Protein AF-A0A9E3C821-F1 (afdb_monomer)

Structure (mmCIF, N/CA/C/O backbone):
data_AF-A0A9E3C821-F1
#
_entry.id   AF-A0A9E3C821-F1
#
loop_
_atom_site.group_PDB
_atom_site.id
_atom_site.type_symbol
_atom_site.label_atom_id
_atom_site.label_alt_id
_atom_site.label_comp_id
_atom_site.label_asym_id
_atom_site.label_entity_id
_atom_site.label_seq_id
_atom_site.pdbx_PDB_ins_code
_atom_site.Cartn_x
_atom_site.Cartn_y
_atom_site.Cartn_z
_atom_site.occupancy
_atom_site.B_iso_or_equiv
_atom_site.auth_seq_id
_atom_site.auth_comp_id
_atom_site.auth_asym_id
_atom_site.auth_atom_id
_atom_site.pdbx_PDB_model_num
ATOM 1 N N . MET A 1 1 ? 12.056 -5.140 -13.614 1.00 59.03 1 MET A N 1
ATOM 2 C CA . MET A 1 1 ? 11.146 -6.304 -13.718 1.00 59.03 1 MET A CA 1
ATOM 3 C C . MET A 1 1 ? 9.869 -5.969 -12.965 1.00 59.03 1 MET A C 1
ATOM 5 O O . MET A 1 1 ? 9.979 -5.444 -11.860 1.00 59.03 1 MET A O 1
ATOM 9 N N . GLN A 1 2 ? 8.699 -6.212 -13.563 1.00 73.31 2 GLN A N 1
ATOM 10 C CA . GLN A 1 2 ? 7.419 -6.104 -12.861 1.00 73.31 2 GLN A CA 1
ATOM 11 C C . GLN A 1 2 ? 7.408 -7.080 -11.688 1.00 73.31 2 GLN A C 1
ATOM 13 O O . GLN A 1 2 ? 7.771 -8.247 -11.855 1.00 73.31 2 GLN A O 1
ATOM 18 N N . LEU A 1 3 ? 7.002 -6.626 -10.506 1.00 78.50 3 LEU A N 1
ATOM 19 C CA . LEU A 1 3 ? 6.881 -7.538 -9.378 1.00 78.50 3 LEU A CA 1
ATOM 20 C C . LEU A 1 3 ? 5.602 -8.362 -9.491 1.00 78.50 3 LEU A C 1
ATOM 22 O O . LEU A 1 3 ? 4.502 -7.824 -9.612 1.00 78.50 3 LEU A O 1
ATOM 26 N N . GLY A 1 4 ? 5.739 -9.683 -9.394 1.00 87.69 4 GLY A N 1
ATOM 27 C CA . GLY A 1 4 ? 4.618 -10.538 -9.018 1.00 87.69 4 GLY A CA 1
ATOM 28 C C . GLY A 1 4 ? 4.234 -10.302 -7.554 1.00 87.69 4 GLY A C 1
ATOM 29 O O . GLY A 1 4 ? 5.067 -9.878 -6.749 1.00 87.69 4 GLY A O 1
ATOM 30 N N . ARG A 1 5 ? 2.989 -10.623 -7.187 1.00 92.38 5 ARG A N 1
ATOM 31 C CA . ARG A 1 5 ? 2.455 -10.429 -5.826 1.00 92.38 5 ARG A CA 1
ATOM 32 C C . ARG A 1 5 ? 3.377 -10.933 -4.702 1.00 92.38 5 ARG A C 1
ATOM 34 O O . ARG A 1 5 ? 3.603 -10.167 -3.769 1.00 92.38 5 ARG A O 1
ATOM 41 N N . PRO A 1 6 ? 3.946 -12.159 -4.753 1.00 93.25 6 PRO A N 1
ATOM 42 C CA . PRO A 1 6 ? 4.808 -12.643 -3.672 1.00 93.25 6 PRO A CA 1
ATOM 43 C C . PRO A 1 6 ? 6.084 -11.807 -3.523 1.00 93.25 6 PRO A C 1
ATOM 45 O O . PRO A 1 6 ? 6.410 -11.395 -2.414 1.00 93.25 6 PRO A O 1
ATOM 48 N N . ALA A 1 7 ? 6.740 -11.475 -4.640 1.00 90.44 7 ALA A N 1
ATOM 49 C CA . ALA A 1 7 ? 7.946 -10.647 -4.651 1.00 90.44 7 ALA A CA 1
ATOM 50 C C . ALA A 1 7 ? 7.664 -9.216 -4.165 1.00 90.44 7 ALA A C 1
ATOM 52 O O . ALA A 1 7 ? 8.472 -8.626 -3.453 1.00 90.44 7 ALA A O 1
ATOM 53 N N . PHE A 1 8 ? 6.492 -8.664 -4.499 1.00 93.38 8 PHE A N 1
ATOM 54 C CA . PHE A 1 8 ? 6.047 -7.374 -3.972 1.00 93.38 8 PHE A CA 1
ATOM 55 C C . PHE A 1 8 ? 5.886 -7.402 -2.453 1.00 93.38 8 PHE A C 1
ATOM 57 O O . PHE A 1 8 ? 6.393 -6.519 -1.760 1.00 93.38 8 PHE A O 1
ATOM 64 N N . VAL A 1 9 ? 5.187 -8.412 -1.930 1.00 94.44 9 VAL A N 1
ATOM 65 C CA . VAL A 1 9 ? 4.955 -8.552 -0.489 1.00 94.44 9 VAL A CA 1
ATOM 66 C C . VAL A 1 9 ? 6.277 -8.750 0.246 1.00 94.44 9 VAL A C 1
ATOM 68 O O . VAL A 1 9 ? 6.520 -8.063 1.234 1.00 94.44 9 VAL A O 1
ATOM 71 N N . GLU A 1 10 ? 7.147 -9.628 -0.246 1.00 92.50 10 GLU A N 1
ATOM 72 C CA . GLU A 1 10 ? 8.464 -9.871 0.346 1.00 92.50 10 GLU A CA 1
ATOM 73 C C . GLU A 1 10 ? 9.303 -8.588 0.418 1.00 92.50 10 GLU A C 1
ATOM 75 O O . GLU A 1 10 ? 9.860 -8.268 1.471 1.00 92.50 10 GLU A O 1
ATOM 80 N N . HIS A 1 11 ? 9.323 -7.805 -0.664 1.00 91.38 11 HIS A N 1
ATOM 81 C CA . HIS A 1 11 ? 10.127 -6.587 -0.741 1.00 91.38 11 HIS A CA 1
ATOM 82 C C . HIS A 1 11 ? 9.561 -5.438 0.106 1.00 91.38 11 HIS A C 1
ATOM 84 O O . HIS A 1 11 ? 10.305 -4.768 0.826 1.00 91.38 11 HIS A O 1
ATOM 90 N N . PHE A 1 12 ? 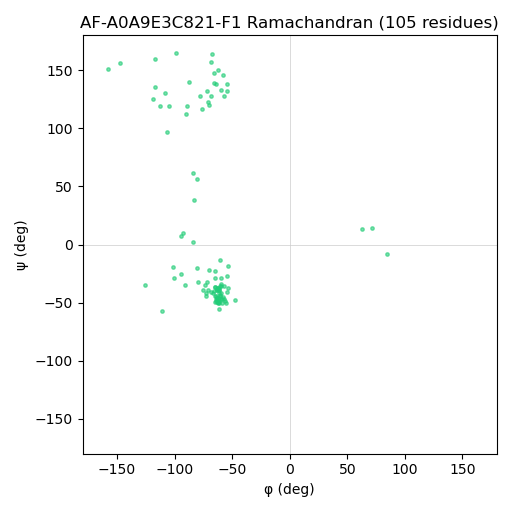8.244 -5.197 0.061 1.00 94.31 12 PHE A N 1
ATOM 91 C CA . PHE A 1 12 ? 7.648 -3.996 0.660 1.00 94.31 12 PHE A CA 1
ATOM 92 C C . PHE A 1 12 ? 6.975 -4.206 2.022 1.00 94.31 12 PHE A C 1
ATOM 94 O O . PHE A 1 12 ? 6.814 -3.233 2.763 1.00 94.31 12 PHE A O 1
ATOM 101 N N . ALA A 1 13 ? 6.602 -5.426 2.424 1.00 94.75 13 ALA A N 1
ATOM 102 C CA . ALA A 1 13 ? 5.863 -5.622 3.677 1.00 94.75 13 ALA A CA 1
ATOM 103 C C . ALA A 1 13 ? 6.656 -5.152 4.906 1.00 94.75 13 ALA A C 1
ATOM 105 O O . ALA A 1 13 ? 6.083 -4.569 5.828 1.00 94.75 13 ALA A O 1
ATOM 106 N N . ILE A 1 14 ? 7.978 -5.358 4.926 1.00 92.62 14 ILE A N 1
ATOM 107 C CA . ILE A 1 14 ? 8.823 -4.910 6.041 1.00 92.62 14 ILE A CA 1
ATOM 108 C C . ILE A 1 14 ? 8.823 -3.382 6.137 1.00 92.62 14 ILE A C 1
ATOM 110 O O . ILE A 1 14 ? 8.563 -2.856 7.222 1.00 92.62 14 ILE A O 1
ATOM 114 N N . VAL A 1 15 ? 9.059 -2.666 5.030 1.00 93.00 15 VAL A N 1
ATOM 115 C CA . VAL A 1 15 ? 9.098 -1.195 5.059 1.00 93.00 15 VAL A CA 1
ATOM 116 C C . VAL A 1 15 ? 7.723 -0.608 5.385 1.00 93.00 15 VAL A C 1
ATOM 118 O O . VAL A 1 15 ? 7.633 0.265 6.246 1.00 93.00 15 VAL A O 1
ATOM 121 N N . ILE A 1 16 ? 6.644 -1.156 4.813 1.00 93.56 16 ILE A N 1
ATOM 122 C CA . ILE A 1 16 ? 5.258 -0.780 5.133 1.00 93.56 16 ILE A CA 1
ATOM 123 C C . ILE A 1 16 ? 4.991 -0.956 6.632 1.00 93.56 16 ILE A C 1
ATOM 125 O O . ILE A 1 16 ? 4.467 -0.052 7.287 1.00 93.56 16 ILE A O 1
ATOM 129 N N . GLY A 1 17 ? 5.399 -2.095 7.194 1.00 92.19 17 GLY A N 1
ATOM 130 C CA . GLY A 1 17 ? 5.249 -2.400 8.613 1.00 92.19 17 GLY A CA 1
ATOM 131 C C . GLY A 1 17 ? 5.990 -1.416 9.520 1.00 92.19 17 GLY A C 1
ATOM 132 O O . GLY A 1 17 ? 5.396 -0.810 10.413 1.00 92.19 17 GLY A O 1
ATOM 133 N N . VAL A 1 18 ? 7.295 -1.259 9.289 1.00 93.00 18 VAL A N 1
ATOM 134 C CA . VAL A 1 18 ? 8.192 -0.492 10.167 1.00 93.00 18 VAL A CA 1
ATOM 135 C C . VAL A 1 18 ? 7.961 1.013 10.049 1.00 93.00 18 VAL A C 1
ATOM 137 O O . VAL A 1 18 ? 7.954 1.703 11.071 1.00 93.00 18 VAL A O 1
ATOM 140 N N . GLN A 1 19 ? 7.759 1.522 8.832 1.00 94.50 19 GLN A N 1
ATOM 141 C CA . GLN A 1 19 ? 7.708 2.963 8.579 1.00 94.50 19 GLN A CA 1
ATOM 142 C C . GLN A 1 19 ? 6.298 3.542 8.675 1.00 94.50 19 GLN A C 1
ATOM 144 O O . GLN A 1 19 ? 6.127 4.659 9.168 1.00 94.50 19 GLN A O 1
ATOM 149 N N . CYS A 1 20 ? 5.284 2.779 8.261 1.00 94.31 20 CYS A N 1
ATOM 150 C CA . CYS A 1 20 ? 3.917 3.281 8.170 1.00 94.31 20 CYS A CA 1
ATOM 151 C C . CYS A 1 20 ? 2.998 2.647 9.220 1.00 94.31 20 CYS A C 1
ATOM 153 O O . CYS A 1 20 ? 2.452 3.364 10.060 1.00 94.31 20 CYS A O 1
ATOM 155 N N . LEU A 1 21 ? 2.860 1.316 9.256 1.00 93.56 21 LEU A N 1
ATOM 156 C CA . LEU A 1 21 ? 1.904 0.642 10.151 1.00 93.56 21 LEU A CA 1
ATOM 157 C C . LEU A 1 21 ? 2.223 0.809 11.643 1.00 93.56 21 LEU A C 1
ATOM 159 O O . LEU A 1 21 ? 1.311 0.774 12.466 1.00 93.56 21 LEU A O 1
ATOM 163 N N . LYS A 1 22 ? 3.477 1.096 12.015 1.00 92.38 22 LYS A N 1
ATOM 164 C CA . LYS A 1 22 ? 3.838 1.485 13.392 1.00 92.38 22 LYS A CA 1
ATOM 165 C C . LYS A 1 22 ? 3.027 2.686 13.909 1.00 92.38 22 LYS A C 1
ATOM 167 O O . LYS A 1 22 ? 2.828 2.818 15.115 1.00 92.38 22 LYS A O 1
ATOM 172 N N . ARG A 1 23 ? 2.558 3.556 13.008 1.00 90.00 23 ARG A N 1
ATOM 173 C CA . ARG A 1 23 ? 1.753 4.747 13.315 1.00 90.00 23 ARG A CA 1
ATOM 174 C C . ARG A 1 23 ? 0.241 4.500 13.209 1.00 90.00 23 ARG A C 1
ATOM 176 O O . ARG A 1 23 ? -0.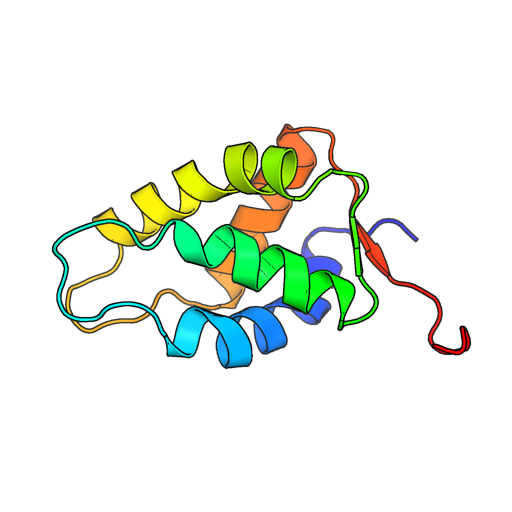531 5.451 13.306 1.00 90.00 23 ARG A O 1
ATOM 183 N N . TRP A 1 24 ? -0.189 3.250 13.017 1.00 91.12 24 TRP A N 1
ATOM 184 C CA . TRP A 1 24 ? -1.604 2.899 12.925 1.00 91.12 24 TRP A CA 1
ATOM 185 C C . TRP A 1 24 ? -2.368 3.344 14.188 1.00 91.12 24 TRP A C 1
ATOM 187 O O . TRP A 1 24 ? -1.951 3.020 15.309 1.00 91.12 24 TRP A O 1
ATOM 197 N N . PRO A 1 25 ? -3.479 4.088 14.049 1.00 87.75 25 PRO A N 1
ATOM 198 C CA . PRO A 1 25 ? -4.191 4.636 15.192 1.00 87.75 25 PRO A CA 1
ATOM 199 C C . PRO A 1 25 ? -4.898 3.533 15.986 1.00 87.75 25 PRO A C 1
ATOM 201 O O . PRO A 1 25 ? -5.805 2.861 15.503 1.00 87.75 25 PRO A O 1
ATOM 204 N N . LYS A 1 26 ? -4.535 3.399 17.265 1.00 83.56 26 LYS A N 1
ATOM 205 C CA . LYS A 1 26 ? -5.156 2.432 18.191 1.00 83.56 26 LYS A CA 1
ATOM 206 C C . LYS A 1 26 ? -6.491 2.904 18.780 1.00 83.56 26 LYS A C 1
ATOM 208 O O . LYS A 1 26 ? -7.270 2.094 19.279 1.00 83.56 26 LYS A O 1
ATOM 213 N N . ARG A 1 27 ? -6.749 4.217 18.759 1.00 75.00 27 ARG A N 1
ATOM 214 C CA . ARG A 1 27 ? -7.983 4.856 19.243 1.00 75.00 27 ARG A CA 1
ATOM 215 C C . ARG A 1 27 ? -8.785 5.301 18.015 1.00 75.00 27 ARG A C 1
ATOM 217 O O . ARG A 1 27 ? -8.466 6.319 17.414 1.00 75.00 27 ARG A O 1
ATOM 224 N N . GLN A 1 28 ? -9.746 4.485 17.590 1.00 63.91 28 GLN A N 1
ATOM 225 C CA . GLN A 1 28 ? -10.447 4.650 16.312 1.00 63.91 28 GLN A CA 1
ATOM 226 C C . GLN A 1 28 ? -11.487 5.781 16.379 1.00 63.91 28 GLN A C 1
ATOM 228 O O . GLN A 1 28 ? -12.444 5.694 17.145 1.00 63.91 28 GLN A O 1
ATOM 233 N N . ARG A 1 29 ? -11.289 6.838 15.582 1.00 76.12 29 ARG A N 1
ATOM 234 C CA . ARG A 1 29 ? -12.310 7.868 15.300 1.00 76.12 29 ARG A CA 1
ATOM 235 C C . ARG A 1 29 ? -12.523 8.055 13.794 1.00 76.12 29 ARG A C 1
ATOM 237 O O . ARG A 1 29 ? -13.651 8.282 13.387 1.00 76.12 29 ARG A O 1
ATOM 244 N N . PHE A 1 30 ? -11.460 7.918 12.996 1.00 83.12 30 PHE A N 1
ATOM 245 C CA . PHE A 1 30 ? -11.476 8.004 11.533 1.00 83.12 30 PHE A CA 1
ATOM 246 C C . PHE A 1 30 ? -10.412 7.078 10.925 1.00 83.12 30 PHE A C 1
ATOM 248 O O . PHE A 1 30 ? -9.408 6.777 11.584 1.00 83.12 30 PHE A O 1
ATOM 255 N N . ALA A 1 31 ? -10.618 6.668 9.670 1.00 88.25 31 ALA A N 1
ATOM 256 C CA . ALA A 1 31 ? -9.647 5.882 8.916 1.00 88.25 31 ALA A CA 1
ATOM 257 C C . ALA A 1 31 ? -8.365 6.696 8.643 1.00 88.25 31 ALA A C 1
ATOM 259 O O . ALA A 1 31 ? -8.448 7.888 8.339 1.00 88.25 31 ALA A O 1
ATOM 260 N N . PRO A 1 32 ? -7.168 6.092 8.751 1.00 91.00 32 PRO A N 1
ATOM 261 C CA . PRO A 1 32 ? -5.906 6.808 8.591 1.00 91.00 32 PRO A CA 1
ATOM 262 C C . PRO A 1 32 ? -5.500 6.943 7.112 1.00 91.00 32 PRO A C 1
ATOM 264 O O . PRO A 1 32 ? -4.449 6.448 6.717 1.00 91.00 32 PRO A O 1
ATOM 267 N N . THR A 1 33 ? -6.308 7.618 6.288 1.00 92.06 33 THR A N 1
ATOM 268 C CA . THR A 1 33 ? -6.060 7.769 4.835 1.00 92.06 33 THR A CA 1
ATOM 269 C C . THR A 1 33 ? -4.733 8.456 4.513 1.00 92.06 33 THR A C 1
ATOM 271 O O . THR A 1 33 ? -4.067 8.084 3.559 1.00 92.06 33 THR A O 1
ATOM 274 N N . TRP A 1 34 ? -4.235 9.338 5.387 1.00 90.62 34 TRP A N 1
ATOM 275 C CA . TRP A 1 34 ? -2.891 9.933 5.279 1.00 90.62 34 TRP A CA 1
ATOM 276 C C . TRP A 1 34 ? -1.749 8.900 5.143 1.00 90.62 34 TRP A C 1
ATOM 278 O O . TRP A 1 34 ? -0.642 9.242 4.722 1.00 90.62 34 TRP A O 1
ATOM 288 N N . MET A 1 35 ? -1.987 7.631 5.496 1.00 94.56 35 MET A N 1
ATOM 289 C CA . MET A 1 35 ? -1.016 6.550 5.336 1.00 94.56 35 MET A CA 1
ATOM 290 C C . MET A 1 35 ? -0.765 6.155 3.878 1.00 94.56 35 MET A C 1
ATOM 292 O O . MET A 1 35 ? 0.312 5.624 3.609 1.00 94.56 35 MET A O 1
ATOM 296 N N . SER A 1 36 ? -1.670 6.443 2.935 1.00 95.50 36 SER A N 1
ATOM 297 C CA . SER A 1 36 ? -1.425 6.191 1.507 1.00 95.50 36 SER A CA 1
ATOM 298 C C . SER A 1 36 ? -0.201 6.968 1.011 1.00 95.50 36 SER A C 1
ATOM 300 O O . SER A 1 36 ? 0.678 6.392 0.367 1.00 95.50 36 SER A O 1
ATOM 302 N N . GLY A 1 37 ? -0.053 8.225 1.442 1.00 94.50 37 GLY A N 1
ATOM 303 C CA . GLY A 1 37 ? 1.149 9.028 1.204 1.00 94.50 37 GLY A CA 1
ATOM 304 C C . GLY A 1 37 ? 2.414 8.428 1.832 1.00 94.50 37 GLY A C 1
ATOM 305 O O . GLY A 1 37 ? 3.467 8.405 1.195 1.00 94.50 37 GLY A O 1
ATOM 306 N N . CYS A 1 38 ? 2.311 7.866 3.045 1.00 95.44 38 CYS A N 1
ATOM 307 C CA . CYS A 1 38 ? 3.429 7.161 3.682 1.00 95.44 38 CYS A CA 1
ATOM 308 C C . CYS A 1 38 ? 3.878 5.952 2.852 1.00 95.44 38 CYS A C 1
ATOM 310 O O . CYS A 1 38 ? 5.076 5.782 2.621 1.00 95.44 38 CYS A O 1
ATOM 312 N N . PHE A 1 39 ? 2.934 5.129 2.380 1.00 95.38 39 PHE A N 1
ATOM 313 C CA . PHE A 1 39 ? 3.254 3.969 1.550 1.00 95.38 39 PHE A CA 1
ATOM 314 C C . PHE A 1 39 ? 3.916 4.393 0.241 1.00 95.38 39 PHE A C 1
ATOM 316 O O . PHE A 1 39 ? 4.990 3.888 -0.071 1.00 95.38 39 PHE A O 1
ATOM 323 N N . TYR A 1 40 ? 3.339 5.364 -0.474 1.00 95.75 40 TYR A N 1
ATOM 324 C CA . TYR A 1 40 ? 3.891 5.867 -1.733 1.00 95.75 40 TYR A CA 1
ATOM 325 C C . TYR A 1 40 ? 5.334 6.358 -1.567 1.00 95.75 40 TYR A C 1
ATOM 327 O O . TYR A 1 40 ? 6.232 5.956 -2.310 1.00 95.75 40 TYR A O 1
ATOM 335 N N . GLN A 1 41 ? 5.582 7.186 -0.547 1.00 95.38 41 GLN A N 1
ATOM 336 C CA . GLN A 1 41 ? 6.906 7.738 -0.279 1.00 95.38 41 GLN A CA 1
ATOM 337 C C . GLN A 1 41 ? 7.926 6.638 0.035 1.00 95.38 41 GLN A C 1
ATOM 339 O O . GLN A 1 41 ? 9.000 6.599 -0.568 1.00 95.38 41 GLN A O 1
ATOM 344 N N . TRP A 1 42 ? 7.603 5.735 0.962 1.00 94.69 42 TRP A N 1
ATOM 345 C CA . TRP A 1 42 ? 8.548 4.705 1.386 1.00 94.69 42 TRP A CA 1
ATOM 346 C C . TRP A 1 42 ? 8.770 3.627 0.335 1.00 94.69 42 TRP A C 1
ATOM 348 O O . TRP A 1 42 ? 9.895 3.157 0.200 1.00 94.69 42 TRP A O 1
ATOM 358 N N . MET A 1 43 ? 7.759 3.293 -0.466 1.00 92.62 43 MET A N 1
ATOM 359 C CA . MET A 1 43 ? 7.948 2.419 -1.621 1.00 92.62 43 MET A CA 1
ATOM 360 C C . MET A 1 43 ? 8.942 3.033 -2.612 1.00 92.62 43 MET A C 1
ATOM 362 O O . MET A 1 43 ? 9.860 2.337 -3.041 1.00 92.62 43 MET A O 1
ATOM 366 N N . LYS A 1 44 ? 8.848 4.339 -2.905 1.00 92.44 44 LYS A N 1
ATOM 367 C CA . LYS A 1 44 ? 9.813 5.027 -3.783 1.00 92.44 44 LYS A CA 1
ATOM 368 C C . LYS A 1 44 ? 11.225 5.090 -3.202 1.00 92.44 44 LYS A C 1
ATOM 370 O O . LYS A 1 44 ? 12.189 4.890 -3.942 1.00 92.44 44 LYS A O 1
ATOM 375 N N . ILE A 1 45 ? 11.351 5.338 -1.895 1.00 91.44 45 ILE A N 1
ATOM 376 C CA . ILE A 1 45 ? 12.641 5.323 -1.179 1.00 91.44 45 ILE A CA 1
ATOM 377 C C . ILE A 1 45 ? 13.258 3.917 -1.209 1.00 91.44 45 ILE A C 1
ATOM 379 O O . ILE A 1 45 ? 14.461 3.773 -1.407 1.00 91.44 45 ILE A O 1
ATOM 383 N N . SER A 1 46 ? 12.446 2.868 -1.077 1.00 87.88 46 SER A N 1
ATOM 384 C CA . SER A 1 46 ? 12.874 1.463 -1.117 1.00 87.88 46 SER A CA 1
ATOM 385 C C . SER A 1 46 ? 13.022 0.908 -2.540 1.00 87.88 46 SER A C 1
ATOM 387 O O . SER A 1 46 ? 12.700 -0.253 -2.798 1.00 87.88 46 SER A O 1
ATOM 389 N N . ALA A 1 47 ? 13.533 1.737 -3.456 1.00 85.12 47 ALA A N 1
ATOM 390 C CA . ALA A 1 47 ? 13.797 1.415 -4.859 1.00 85.12 47 ALA A CA 1
ATOM 391 C C . ALA A 1 47 ? 12.559 1.049 -5.703 1.00 85.12 47 ALA A C 1
ATOM 393 O O . ALA A 1 47 ? 12.712 0.578 -6.828 1.00 85.12 47 ALA A O 1
ATOM 394 N N . GLY A 1 48 ? 11.345 1.296 -5.210 1.00 87.62 48 GLY A N 1
ATOM 395 C CA . GLY A 1 48 ? 10.119 1.131 -5.979 1.00 87.62 48 GLY A CA 1
ATOM 396 C C . GLY A 1 48 ? 9.968 2.207 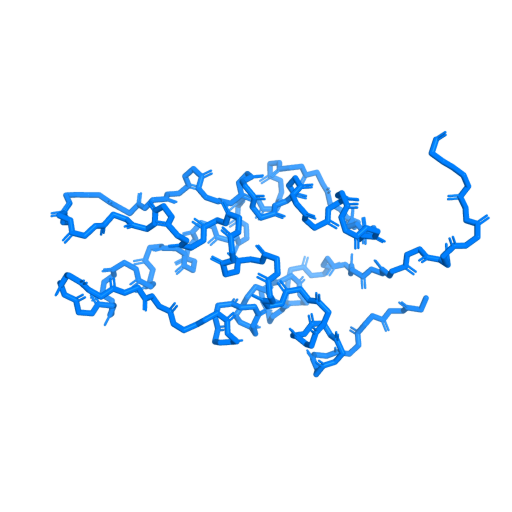-7.054 1.00 87.62 48 GLY A C 1
ATOM 397 O O . GLY A 1 48 ? 10.105 3.402 -6.792 1.00 87.62 48 GLY A O 1
ATOM 398 N N . GLU A 1 49 ? 9.649 1.781 -8.265 1.00 91.00 49 GLU A N 1
ATOM 399 C CA . GLU A 1 49 ? 9.112 2.623 -9.328 1.00 91.00 49 GLU A CA 1
ATOM 400 C C . GLU A 1 49 ? 7.627 2.319 -9.442 1.00 91.00 49 GLU A C 1
ATOM 402 O O . GLU A 1 49 ? 7.247 1.177 -9.686 1.00 91.00 49 GLU A O 1
ATOM 407 N N . ILE A 1 50 ? 6.799 3.333 -9.216 1.00 92.06 50 ILE A N 1
ATOM 408 C CA . ILE A 1 50 ? 5.343 3.231 -9.261 1.00 92.06 50 ILE 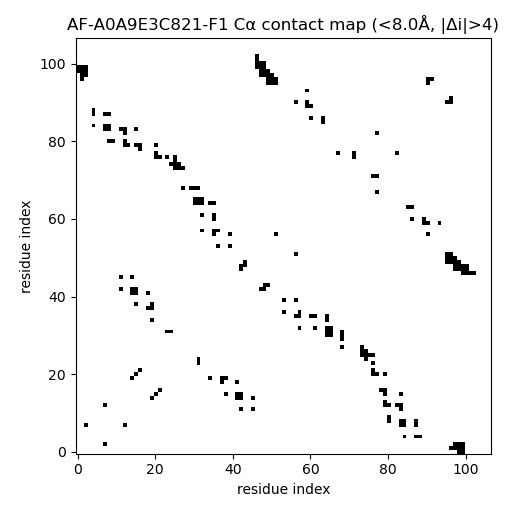A CA 1
ATOM 409 C C . ILE A 1 50 ? 4.898 4.065 -10.452 1.00 92.06 50 ILE A C 1
ATOM 411 O O . ILE A 1 50 ? 5.134 5.276 -10.456 1.00 92.06 50 ILE A O 1
ATOM 415 N N . ASP A 1 51 ? 4.253 3.438 -11.431 1.00 92.56 51 ASP A N 1
ATOM 416 C CA . ASP A 1 51 ? 3.736 4.126 -12.619 1.00 92.56 51 ASP A CA 1
ATOM 417 C C . ASP A 1 51 ? 2.392 4.819 -12.324 1.00 92.56 51 ASP A C 1
ATOM 419 O O . ASP A 1 51 ? 1.346 4.513 -12.891 1.00 92.56 51 ASP A O 1
ATOM 423 N N . ALA A 1 52 ? 2.399 5.691 -11.312 1.00 92.56 52 ALA A N 1
ATOM 424 C CA . ALA A 1 52 ? 1.260 6.495 -10.888 1.00 92.56 52 ALA A CA 1
ATOM 425 C C . ALA A 1 52 ? 1.718 7.740 -10.112 1.00 92.56 52 ALA A C 1
ATOM 427 O O . ALA A 1 52 ? 2.740 7.732 -9.407 1.00 92.56 52 ALA A O 1
ATOM 428 N N . SER A 1 53 ? 0.920 8.809 -10.195 1.00 94.75 53 SER A N 1
ATOM 429 C CA . SER A 1 53 ? 1.076 9.966 -9.310 1.00 94.75 53 SER A CA 1
ATOM 430 C C . SER A 1 53 ? 0.726 9.599 -7.864 1.00 94.75 53 SER A C 1
ATOM 432 O O . SER A 1 53 ? 0.092 8.573 -7.598 1.00 94.75 53 SER A O 1
ATOM 434 N N . ALA A 1 54 ? 1.138 10.441 -6.914 1.00 93.62 54 ALA A N 1
ATOM 435 C CA . ALA A 1 54 ? 0.790 10.243 -5.511 1.00 93.62 54 ALA A CA 1
ATOM 436 C C . ALA A 1 54 ? -0.730 10.326 -5.290 1.00 93.62 54 ALA A C 1
ATOM 438 O O . ALA A 1 54 ? -1.271 9.538 -4.518 1.00 93.62 54 ALA A O 1
ATOM 439 N N . GLU A 1 55 ? -1.423 11.226 -5.998 1.00 95.75 55 GLU A N 1
ATOM 440 C CA . GLU A 1 55 ? -2.882 11.352 -5.932 1.00 95.75 55 GLU A CA 1
ATOM 441 C C . GLU A 1 55 ? -3.557 10.086 -6.458 1.00 95.75 55 GLU A C 1
ATOM 443 O O . GLU A 1 55 ? -4.388 9.497 -5.769 1.00 95.75 55 GLU A O 1
ATOM 448 N N . ARG A 1 56 ? -3.136 9.601 -7.635 1.00 96.12 56 ARG A N 1
ATOM 449 C CA . ARG A 1 56 ? -3.695 8.380 -8.222 1.00 96.12 56 ARG A CA 1
ATOM 450 C C . ARG A 1 56 ? -3.452 7.157 -7.339 1.00 96.12 56 ARG A C 1
ATOM 452 O O . ARG A 1 56 ? -4.305 6.280 -7.231 1.00 96.12 56 ARG A O 1
ATOM 459 N N . PHE A 1 57 ? -2.289 7.092 -6.700 1.00 96.56 57 PHE A N 1
ATOM 460 C CA . PHE A 1 57 ? -1.998 6.051 -5.725 1.00 96.56 57 PHE A CA 1
ATOM 461 C C . PHE A 1 57 ? -2.937 6.141 -4.513 1.00 96.56 57 PHE A C 1
ATOM 463 O O . PHE A 1 57 ?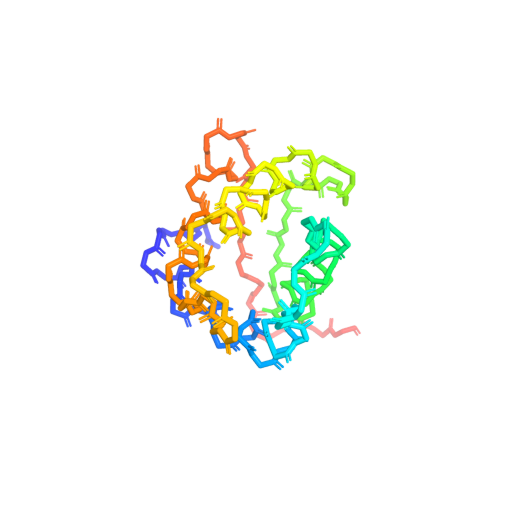 -3.498 5.126 -4.106 1.00 96.56 57 PHE A O 1
ATOM 470 N N . ALA A 1 58 ? -3.147 7.336 -3.955 1.00 96.56 58 ALA A N 1
ATOM 471 C CA . ALA A 1 58 ? -4.045 7.537 -2.819 1.00 96.56 58 ALA A CA 1
ATOM 472 C C . ALA A 1 58 ? -5.490 7.129 -3.145 1.00 96.56 58 ALA A C 1
ATOM 474 O O . ALA A 1 58 ? -6.079 6.365 -2.387 1.00 96.56 58 ALA A O 1
ATOM 475 N N . GLU A 1 59 ? -6.017 7.511 -4.312 1.00 97.06 59 GLU A N 1
ATOM 476 C CA . GLU A 1 59 ? -7.353 7.098 -4.776 1.00 97.06 59 GLU A CA 1
ATOM 477 C C . GLU A 1 59 ? -7.556 5.575 -4.759 1.00 97.06 59 GLU A C 1
ATOM 479 O O . GLU A 1 59 ? -8.644 5.086 -4.450 1.00 97.06 59 GLU A O 1
ATOM 484 N N . LEU A 1 60 ? -6.514 4.811 -5.099 1.00 96.88 60 LEU A N 1
ATOM 485 C CA . LEU A 1 60 ? -6.568 3.350 -5.132 1.00 96.88 60 LEU A CA 1
ATOM 486 C C . LEU A 1 60 ? -6.436 2.721 -3.739 1.00 96.88 60 LEU A C 1
ATOM 488 O O . LEU A 1 60 ? -6.999 1.650 -3.502 1.00 96.88 60 LEU A O 1
ATOM 492 N N . ILE A 1 61 ? -5.689 3.349 -2.829 1.00 96.75 61 ILE A N 1
ATOM 493 C CA . ILE A 1 61 ? -5.306 2.755 -1.540 1.00 96.75 61 ILE A CA 1
ATOM 494 C C . ILE A 1 61 ? -6.165 3.238 -0.367 1.00 96.75 61 ILE A C 1
ATOM 496 O O . ILE A 1 61 ? -6.386 2.473 0.573 1.00 96.75 61 ILE A O 1
ATOM 500 N N . ASP A 1 62 ? -6.703 4.452 -0.410 1.00 96.19 62 ASP A N 1
ATOM 501 C CA . ASP A 1 62 ? -7.565 4.987 0.649 1.00 96.19 62 ASP A CA 1
ATOM 502 C C . ASP A 1 62 ? -8.769 4.071 0.964 1.00 96.19 62 ASP A C 1
ATOM 504 O O . ASP A 1 62 ? -8.999 3.806 2.149 1.00 96.19 62 ASP A O 1
ATOM 508 N N . PRO A 1 63 ? -9.458 3.455 -0.024 1.00 94.88 63 PRO A N 1
ATOM 509 C CA . PRO A 1 63 ? -10.521 2.486 0.259 1.00 94.88 63 PRO A CA 1
ATOM 510 C C . PRO A 1 63 ? -10.049 1.265 1.066 1.00 94.88 63 PRO A C 1
ATOM 512 O O . PRO A 1 63 ? -10.784 0.761 1.915 1.00 94.88 63 PRO A O 1
ATOM 515 N N . ILE A 1 64 ? -8.809 0.806 0.853 1.00 94.69 64 ILE A N 1
ATOM 516 C CA . ILE A 1 64 ? -8.214 -0.292 1.634 1.00 94.69 64 ILE A CA 1
ATOM 517 C C . ILE A 1 64 ? -7.965 0.153 3.073 1.00 94.69 64 ILE A C 1
ATOM 519 O O . ILE A 1 64 ? -8.198 -0.609 4.008 1.00 94.69 64 ILE A O 1
ATOM 523 N N . LEU A 1 65 ? -7.493 1.384 3.275 1.00 93.75 65 LEU A N 1
ATOM 524 C CA . LEU A 1 65 ? -7.261 1.927 4.612 1.00 93.75 65 LEU A CA 1
ATOM 525 C C . LEU A 1 65 ? -8.571 2.070 5.392 1.00 93.75 65 LEU A C 1
ATOM 527 O O . LEU A 1 65 ? -8.595 1.790 6.592 1.00 93.75 65 LEU A O 1
ATOM 531 N N . GLU A 1 66 ? -9.663 2.442 4.724 1.00 93.38 66 GLU A N 1
ATOM 532 C CA . GLU A 1 66 ? -11.002 2.448 5.317 1.00 93.38 66 GLU A CA 1
ATOM 533 C C . GLU A 1 66 ? -11.495 1.047 5.686 1.00 93.38 66 GLU A C 1
ATOM 535 O O . GLU A 1 66 ? -12.039 0.851 6.776 1.00 93.38 66 GLU A O 1
ATOM 540 N N . GLU A 1 67 ? -11.301 0.064 4.807 1.00 92.50 67 GLU A N 1
ATOM 541 C CA . GLU A 1 67 ? -11.671 -1.329 5.064 1.00 92.50 67 GLU A CA 1
ATOM 542 C C . GLU A 1 67 ? -10.872 -1.913 6.236 1.00 92.50 67 GLU A C 1
ATOM 544 O O . GLU A 1 67 ? -11.451 -2.436 7.191 1.00 92.50 67 GLU A O 1
ATOM 549 N N . LEU A 1 68 ? -9.547 -1.751 6.220 1.00 93.00 68 LEU A N 1
ATOM 550 C CA . LEU A 1 68 ? -8.660 -2.170 7.305 1.00 93.00 68 LEU A CA 1
ATOM 551 C C . LEU A 1 68 ? -9.009 -1.470 8.616 1.00 93.00 68 LEU A C 1
ATOM 553 O O . LEU A 1 68 ? -8.916 -2.079 9.679 1.00 93.00 68 LEU A O 1
ATOM 557 N N . HIS A 1 69 ? -9.434 -0.207 8.574 1.00 90.75 69 HIS A N 1
ATOM 558 C CA . HIS A 1 69 ? -9.876 0.502 9.771 1.00 90.75 69 HIS A CA 1
ATOM 559 C C . HIS A 1 69 ? -11.117 -0.131 10.405 1.00 90.75 69 HIS A C 1
ATOM 561 O O . HIS A 1 69 ? -11.185 -0.224 11.630 1.00 90.75 69 HIS A O 1
ATOM 567 N N . LYS A 1 70 ? -12.071 -0.591 9.587 1.00 89.69 70 LYS A N 1
ATOM 568 C CA . LYS A 1 70 ? -13.310 -1.237 10.050 1.00 89.69 70 LYS A CA 1
ATOM 569 C C . LYS A 1 70 ? -13.073 -2.656 10.566 1.00 89.69 70 LYS A C 1
ATOM 571 O O . LYS A 1 70 ? -13.747 -3.081 11.499 1.00 89.69 70 LYS A O 1
ATOM 576 N N . THR A 1 71 ? -12.140 -3.386 9.960 1.00 90.56 71 THR A N 1
ATOM 577 C CA . THR A 1 71 ? -11.909 -4.811 10.250 1.00 90.56 71 THR A CA 1
ATOM 578 C C . THR A 1 71 ? -10.809 -5.059 11.279 1.00 90.56 71 THR A C 1
ATOM 580 O O . THR A 1 71 ? -10.845 -6.076 11.969 1.00 90.56 71 THR A O 1
ATOM 583 N N . THR A 1 72 ? -9.851 -4.138 11.440 1.00 90.44 72 THR A N 1
ATOM 584 C CA . THR A 1 72 ? -8.787 -4.279 12.443 1.00 90.44 72 THR A CA 1
ATOM 585 C C . THR A 1 72 ? -9.367 -4.084 13.846 1.00 90.44 72 THR A C 1
ATOM 587 O O . THR A 1 72 ? -9.889 -3.002 14.141 1.00 90.44 72 THR A O 1
ATOM 590 N N . PRO A 1 73 ? -9.230 -5.069 14.754 1.00 89.38 73 PRO A N 1
ATOM 591 C CA . PRO A 1 73 ? -9.710 -4.929 16.121 1.00 89.38 73 PRO A CA 1
ATOM 592 C C . PRO A 1 73 ? -9.077 -3.735 16.840 1.00 89.38 73 PRO A C 1
ATOM 594 O O . PRO A 1 73 ? -7.897 -3.412 16.665 1.00 89.38 73 PRO A O 1
ATOM 597 N N . LYS A 1 74 ? -9.853 -3.090 17.713 1.00 86.56 74 LYS A N 1
ATOM 598 C CA . LYS A 1 74 ? -9.390 -1.940 18.496 1.00 86.56 74 LYS A CA 1
ATOM 599 C C . LYS A 1 74 ? -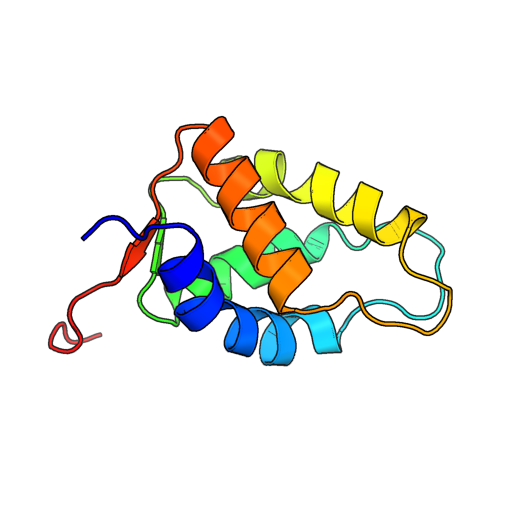8.114 -2.283 19.275 1.00 86.56 74 LYS A C 1
ATOM 601 O O . LYS A 1 74 ? -8.040 -3.295 19.963 1.00 86.56 74 LYS A O 1
ATOM 606 N N . GLY A 1 75 ? -7.117 -1.402 19.192 1.00 86.06 75 GLY A N 1
ATOM 607 C CA . GLY A 1 75 ? -5.820 -1.587 19.850 1.00 86.06 75 GLY A CA 1
ATOM 608 C C . GLY A 1 75 ? -4.806 -2.428 19.067 1.00 86.06 75 GLY A C 1
ATOM 609 O O . GLY A 1 75 ? -3.637 -2.446 19.459 1.00 86.06 75 GLY A O 1
ATOM 610 N N . GLN A 1 76 ? -5.216 -3.055 17.960 1.00 90.75 76 GLN A N 1
ATOM 611 C CA . GLN A 1 76 ? -4.341 -3.836 17.088 1.00 90.75 76 GLN A CA 1
ATOM 612 C C . GLN A 1 76 ? -3.887 -3.037 15.859 1.00 90.75 76 GLN A C 1
ATOM 614 O O . GLN A 1 76 ? -4.425 -1.976 15.537 1.00 90.75 76 GLN A O 1
ATOM 619 N N . THR A 1 77 ? -2.861 -3.560 15.194 1.00 91.50 77 THR A N 1
ATOM 620 C CA . THR A 1 77 ? -2.312 -3.058 13.931 1.00 91.50 77 THR A CA 1
ATOM 621 C C . THR A 1 77 ? -2.505 -4.159 12.888 1.00 91.50 77 THR A C 1
ATOM 623 O O . THR A 1 77 ? -2.237 -5.316 13.219 1.00 91.50 77 THR A O 1
ATOM 626 N N . PRO A 1 78 ? -2.955 -3.844 11.659 1.00 93.56 78 PRO A N 1
ATOM 627 C CA . PRO A 1 78 ? -3.136 -4.858 10.629 1.00 93.56 78 PRO A CA 1
ATOM 628 C C . PRO A 1 78 ? -1.803 -5.520 10.269 1.00 93.56 78 PRO A C 1
ATOM 630 O O . PRO A 1 78 ? -0.733 -4.909 10.355 1.00 93.56 78 PRO A O 1
ATOM 633 N N . GLU A 1 79 ? -1.862 -6.784 9.860 1.00 94.56 79 GLU A N 1
ATOM 634 C CA . GLU A 1 79 ? -0.663 -7.535 9.514 1.00 94.56 79 GLU A CA 1
ATOM 635 C C . GLU A 1 79 ? -0.019 -6.974 8.239 1.00 94.56 79 GLU A C 1
ATOM 637 O O . GLU A 1 79 ? -0.655 -6.848 7.193 1.00 94.56 79 GLU A O 1
ATOM 642 N N . ARG A 1 80 ? 1.278 -6.663 8.306 1.00 94.75 80 ARG A N 1
ATOM 643 C CA . ARG A 1 80 ? 2.007 -6.006 7.211 1.00 94.75 80 ARG A CA 1
ATOM 644 C C . ARG A 1 80 ? 1.965 -6.759 5.878 1.00 94.75 80 ARG A C 1
ATOM 646 O O . ARG A 1 80 ? 1.912 -6.113 4.837 1.00 94.75 80 ARG A O 1
ATOM 653 N N . ALA A 1 81 ? 1.986 -8.094 5.906 1.00 95.19 81 ALA A N 1
ATOM 654 C CA . ALA A 1 81 ? 1.938 -8.910 4.694 1.00 95.19 81 ALA A CA 1
ATOM 655 C C . ALA A 1 81 ? 0.553 -8.846 4.037 1.00 95.19 81 ALA A C 1
ATOM 657 O O . ALA A 1 81 ? 0.464 -8.712 2.817 1.00 95.19 81 ALA A O 1
ATOM 658 N N . ILE A 1 82 ? -0.512 -8.848 4.847 1.00 94.81 82 ILE A N 1
ATOM 659 C CA . ILE A 1 82 ? -1.890 -8.650 4.381 1.00 94.81 82 ILE A CA 1
ATOM 660 C C . ILE A 1 82 ? -2.026 -7.267 3.742 1.00 94.81 82 ILE A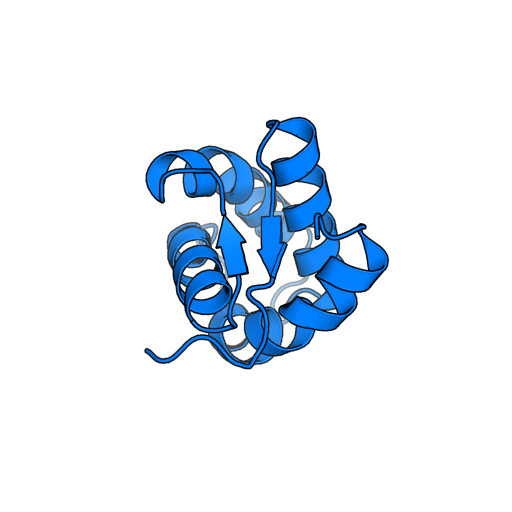 C 1
ATOM 662 O O . ILE A 1 82 ? -2.465 -7.173 2.599 1.00 94.81 82 ILE A O 1
ATOM 666 N N . VAL A 1 83 ? -1.575 -6.204 4.422 1.00 96.06 83 VAL A N 1
ATOM 667 C CA . VAL A 1 83 ? -1.642 -4.835 3.877 1.00 96.06 83 VAL A CA 1
ATOM 668 C C . VAL A 1 83 ? -0.869 -4.714 2.562 1.00 96.06 83 VAL A C 1
ATOM 670 O O . VAL A 1 83 ? -1.402 -4.181 1.593 1.00 96.06 83 VAL A O 1
ATOM 673 N N . ALA A 1 84 ? 0.362 -5.230 2.496 1.00 95.88 84 ALA A N 1
ATOM 674 C CA . ALA A 1 84 ? 1.156 -5.203 1.268 1.00 95.88 84 ALA A CA 1
ATOM 675 C C . ALA A 1 84 ? 0.477 -5.976 0.124 1.00 95.88 84 ALA A C 1
ATOM 677 O O . ALA A 1 84 ? 0.477 -5.508 -1.013 1.00 95.88 84 ALA A O 1
ATOM 678 N N . GLY A 1 85 ? -0.141 -7.121 0.428 1.00 95.94 85 GLY A N 1
ATOM 679 C CA . GLY A 1 85 ? -0.919 -7.893 -0.538 1.00 95.94 85 GLY A CA 1
ATOM 680 C C . GLY A 1 85 ? -2.114 -7.107 -1.074 1.00 95.94 85 GLY A C 1
ATOM 681 O O . GLY A 1 85 ? -2.268 -6.996 -2.284 1.00 95.94 85 GLY A O 1
ATOM 682 N N . MET A 1 86 ? -2.904 -6.489 -0.191 1.00 96.94 86 MET A N 1
ATOM 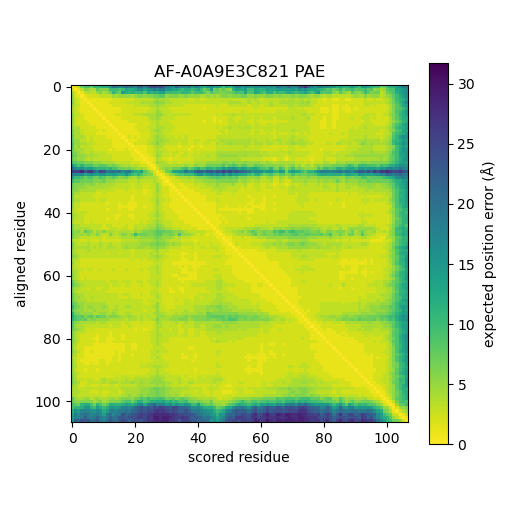683 C CA . MET A 1 86 ? -4.051 -5.665 -0.593 1.00 96.94 86 MET A CA 1
ATOM 684 C C . MET A 1 86 ? -3.629 -4.469 -1.452 1.00 96.94 86 MET A C 1
ATOM 686 O O . MET A 1 86 ? -4.279 -4.180 -2.454 1.00 96.94 86 MET A O 1
ATOM 690 N N . ILE A 1 87 ? -2.528 -3.795 -1.093 1.00 95.62 87 ILE A N 1
ATOM 691 C CA . ILE A 1 87 ? -1.963 -2.696 -1.890 1.00 95.62 87 ILE A CA 1
ATOM 692 C C . ILE A 1 87 ? -1.621 -3.192 -3.294 1.00 95.62 87 ILE A C 1
ATOM 694 O O . ILE A 1 87 ? -2.060 -2.586 -4.268 1.00 95.62 87 ILE A O 1
ATOM 698 N N . TYR A 1 88 ? -0.892 -4.307 -3.411 1.00 95.44 88 TYR A N 1
ATOM 699 C CA . TYR A 1 88 ? -0.568 -4.893 -4.711 1.00 95.44 88 TYR A CA 1
ATOM 700 C C . TYR A 1 88 ? -1.824 -5.180 -5.534 1.00 95.44 88 TYR A C 1
ATOM 702 O O . TYR A 1 88 ? -1.915 -4.755 -6.684 1.00 95.44 88 TYR A O 1
ATOM 710 N N . ASP A 1 89 ? -2.801 -5.859 -4.930 1.00 95.69 89 ASP A N 1
ATOM 711 C CA . ASP A 1 89 ? -4.023 -6.283 -5.608 1.00 95.69 89 ASP A CA 1
ATOM 712 C C . ASP A 1 89 ? -4.811 -5.065 -6.139 1.00 95.69 89 ASP A C 1
ATOM 714 O O . ASP A 1 89 ? -5.357 -5.105 -7.244 1.00 95.69 89 ASP A O 1
ATOM 718 N N . ARG A 1 90 ? -4.814 -3.935 -5.413 1.00 95.62 90 ARG A N 1
ATOM 719 C CA . ARG A 1 90 ? -5.454 -2.686 -5.868 1.00 95.62 90 ARG A CA 1
ATOM 720 C C . ARG A 1 90 ? -4.689 -1.935 -6.934 1.00 95.62 90 ARG A C 1
ATOM 722 O O . ARG A 1 90 ? -5.325 -1.419 -7.849 1.00 95.62 90 ARG A O 1
ATOM 729 N N . LEU A 1 91 ? -3.366 -1.884 -6.838 1.00 94.75 91 LEU A N 1
ATOM 730 C CA . LEU A 1 91 ? -2.543 -1.278 -7.881 1.00 94.75 91 LEU A CA 1
ATOM 731 C C . LEU A 1 91 ? -2.682 -2.068 -9.184 1.00 94.75 91 LEU A C 1
ATOM 733 O O . LEU A 1 91 ? -3.002 -1.478 -10.211 1.00 94.75 91 LEU A O 1
ATOM 737 N N . ALA A 1 92 ? -2.589 -3.398 -9.117 1.00 93.94 92 ALA A N 1
ATOM 738 C CA . ALA A 1 92 ? -2.782 -4.278 -10.265 1.00 93.94 92 ALA A CA 1
ATOM 739 C C . ALA A 1 92 ? -4.180 -4.116 -10.889 1.00 93.94 92 ALA A C 1
ATOM 741 O O . ALA A 1 92 ? -4.293 -3.932 -12.099 1.00 93.94 92 ALA A O 1
ATOM 742 N N . ALA A 1 93 ? -5.245 -4.103 -10.076 1.00 94.00 93 ALA A N 1
ATOM 743 C CA . ALA A 1 93 ? -6.609 -3.867 -10.561 1.00 94.00 93 ALA A CA 1
ATOM 744 C C . ALA A 1 93 ? -6.810 -2.456 -11.148 1.00 94.00 93 ALA A C 1
ATOM 746 O O . ALA A 1 93 ? -7.649 -2.264 -12.024 1.00 94.00 93 ALA A O 1
ATOM 747 N N . GLY A 1 94 ? -6.050 -1.470 -10.665 1.00 93.88 94 GLY A N 1
ATOM 748 C CA . GLY A 1 94 ? -6.037 -0.098 -11.168 1.00 93.88 94 GLY A CA 1
ATOM 749 C C . GLY A 1 94 ? -5.131 0.125 -12.381 1.00 93.88 94 GLY A C 1
ATOM 750 O O . GLY A 1 94 ? -5.023 1.270 -12.819 1.00 93.88 94 GLY A O 1
ATOM 751 N N . GLY A 1 95 ? -4.478 -0.926 -12.895 1.00 93.12 95 GLY A N 1
ATOM 752 C CA . GLY A 1 95 ? -3.525 -0.848 -14.006 1.00 93.12 95 GLY A CA 1
ATOM 753 C C . GLY A 1 95 ? -2.188 -0.192 -13.647 1.00 93.12 95 GLY A C 1
ATOM 754 O O . GLY A 1 95 ? -1.441 0.181 -14.544 1.00 93.12 95 GLY A O 1
ATOM 755 N N . VAL A 1 96 ? -1.885 -0.030 -12.356 1.00 93.00 96 VAL A N 1
ATOM 756 C CA . VAL A 1 96 ? -0.642 0.579 -11.875 1.00 93.00 96 VAL A CA 1
ATOM 757 C C . VAL A 1 96 ? 0.422 -0.494 -11.705 1.00 93.00 96 VAL A C 1
ATOM 759 O O . VAL A 1 96 ? 0.284 -1.418 -10.900 1.00 93.00 96 VAL A O 1
ATOM 762 N N . GLU A 1 97 ? 1.517 -0.343 -12.441 1.00 89.88 97 GLU A N 1
ATOM 763 C CA . GLU A 1 97 ? 2.664 -1.231 -12.337 1.00 89.88 97 GLU A CA 1
ATOM 764 C C . GLU A 1 97 ? 3.635 -0.760 -11.246 1.00 89.88 97 GLU A C 1
ATOM 766 O O . GLU A 1 97 ? 3.920 0.433 -11.113 1.00 89.88 97 GLU A O 1
ATOM 771 N N . VAL A 1 98 ? 4.178 -1.716 -10.482 1.00 88.62 98 VAL A N 1
ATOM 772 C CA . VAL A 1 98 ? 5.292 -1.470 -9.560 1.00 88.62 98 VAL A CA 1
ATOM 773 C C . VAL A 1 98 ? 6.498 -2.318 -9.947 1.00 88.62 98 VAL A C 1
ATOM 775 O O . VAL A 1 98 ? 6.419 -3.548 -10.041 1.00 88.62 98 VAL A O 1
ATOM 778 N N . ARG A 1 99 ? 7.632 -1.646 -10.142 1.00 90.50 99 ARG A N 1
ATOM 779 C CA . ARG A 1 99 ? 8.935 -2.239 -10.469 1.00 90.50 99 ARG A CA 1
ATOM 780 C C . ARG A 1 99 ? 9.936 -1.944 -9.353 1.00 90.50 99 ARG A C 1
ATOM 782 O O . ARG A 1 99 ? 9.747 -1.013 -8.575 1.00 90.50 99 ARG A O 1
ATOM 789 N N . ILE A 1 100 ? 11.010 -2.726 -9.279 1.00 86.75 100 ILE A N 1
ATOM 790 C CA . ILE A 1 100 ? 12.163 -2.429 -8.413 1.00 86.75 100 ILE A CA 1
ATOM 791 C C . ILE A 1 100 ? 13.323 -2.000 -9.297 1.00 86.75 100 ILE A C 1
ATOM 793 O O . ILE A 1 100 ? 13.658 -2.704 -10.258 1.00 86.75 100 ILE A O 1
ATOM 797 N N . ARG A 1 101 ? 13.944 -0.872 -8.950 1.00 80.44 101 ARG A N 1
ATOM 798 C CA . ARG A 1 101 ? 15.190 -0.425 -9.568 1.00 80.44 101 ARG A CA 1
ATOM 799 C C . ARG A 1 101 ? 16.321 -1.412 -9.285 1.00 80.44 101 ARG A C 1
ATOM 801 O O . ARG A 1 101 ? 16.459 -1.868 -8.147 1.00 80.44 101 ARG A O 1
ATOM 808 N N . PRO A 1 102 ? 17.168 -1.718 -10.280 1.00 67.19 102 PRO A N 1
ATOM 809 C CA . PRO A 1 102 ? 18.418 -2.418 -10.033 1.00 67.19 102 PRO A CA 1
ATOM 810 C C . PRO A 1 102 ? 19.235 -1.669 -8.976 1.00 67.19 102 PRO A C 1
ATOM 812 O O . PRO A 1 102 ? 19.309 -0.437 -8.984 1.00 67.19 102 PRO A O 1
ATOM 815 N N . ARG A 1 103 ? 19.846 -2.422 -8.060 1.00 57.91 103 ARG A N 1
ATOM 816 C CA . ARG A 1 103 ? 20.567 -1.900 -6.887 1.00 57.91 103 ARG A CA 1
ATOM 817 C C . ARG A 1 103 ? 21.754 -0.983 -7.237 1.00 57.91 103 ARG A C 1
ATOM 819 O O . ARG A 1 103 ? 22.219 -0.269 -6.359 1.00 57.91 103 ARG A O 1
ATOM 826 N N . ASP A 1 104 ? 22.182 -0.971 -8.500 1.00 54.75 104 ASP A N 1
ATOM 827 C CA . ASP A 1 104 ? 23.349 -0.236 -9.010 1.00 54.75 104 ASP A CA 1
ATOM 828 C C . ASP A 1 104 ? 23.025 1.163 -9.565 1.00 54.75 104 ASP A C 1
ATOM 830 O O . ASP A 1 104 ? 23.874 1.794 -10.190 1.00 54.75 104 ASP A O 1
ATOM 834 N N . THR A 1 105 ? 21.805 1.671 -9.363 1.00 48.53 105 THR A N 1
ATOM 835 C CA . THR A 1 105 ? 21.433 3.019 -9.827 1.00 48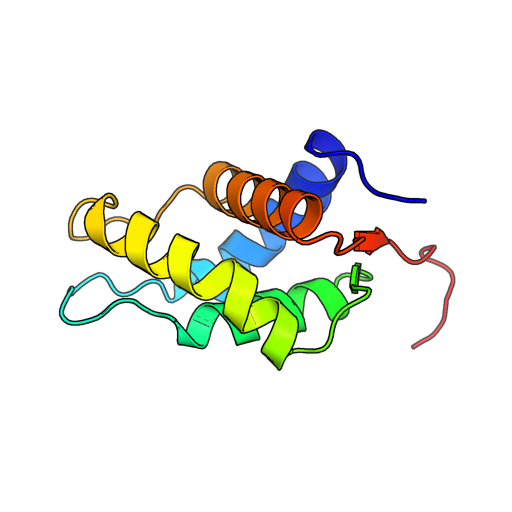.53 105 THR A CA 1
ATOM 836 C C . THR A 1 105 ? 21.751 4.047 -8.727 1.00 48.53 105 THR A C 1
ATOM 838 O O . THR A 1 105 ? 21.107 3.988 -7.676 1.00 48.53 105 THR A O 1
ATOM 841 N N . PRO A 1 106 ? 22.731 4.960 -8.902 1.00 43.78 106 PRO A N 1
ATOM 842 C CA . PRO A 1 106 ? 23.060 5.968 -7.891 1.00 43.78 106 PRO A CA 1
ATOM 843 C C . PRO A 1 106 ? 21.903 6.963 -7.680 1.00 43.78 106 PRO A C 1
ATOM 845 O O . PRO A 1 106 ? 21.136 7.230 -8.607 1.00 43.78 106 PRO A O 1
ATOM 848 N N . PHE A 1 107 ? 21.775 7.450 -6.438 1.00 48.25 107 PHE A N 1
ATOM 849 C CA . PHE A 1 107 ? 20.770 8.420 -5.979 1.00 48.25 107 PHE A CA 1
ATOM 850 C C . PHE A 1 107 ? 20.991 9.823 -6.544 1.00 48.25 107 PHE A C 1
ATOM 852 O O . PHE A 1 107 ? 22.171 10.232 -6.642 1.00 48.25 107 PHE A O 1
#

Nearest PDB structures (foldseek):
  8svd-assembly1_A  TM=4.576E-01  e=6.941E+00  Mycolicibacterium baixiangningiae
  5ipl-assembly1_F  TM=4.603E-01  e=8.789E+00  Escherichia coli

Secondary structure (DSSP, 8-state):
-BPPHHHHHHHHHHHIIIIIGGG--SS-SS--TTHHHHHHHHHHHTTEEESS-HHHHHHHHHHHHHHHHHHSPTT----HHHHHHHHHHHHHHTT--EEE--TT---

pLDDT: mean 89.17, std 10.78, range [43.78, 97.06]

Solvent-accessible surface area (backbone atoms only — not comparable to full-atom values): 6104 Å² total; per-residue (Å²): 99,78,54,53,69,69,59,40,23,69,68,42,14,60,55,44,31,67,74,43,48,71,69,52,70,47,77,84,85,71,56,64,46,76,48,36,58,46,47,56,51,50,40,44,72,70,39,34,44,61,70,61,55,72,67,61,47,30,71,55,37,33,63,53,36,44,49,49,52,74,68,43,56,85,67,54,66,76,58,33,54,59,54,34,43,52,50,47,55,37,32,54,74,68,71,34,53,49,29,56,58,68,92,84,66,83,132

Mean predicted aligned error: 4.62 Å

Radius of gyration: 13.43 Å; Cα contacts (8 Å, |Δi|>4): 126; chains: 1; bounding box: 37×24×34 Å

Sequence (107 aa):
MQLGRPAFVEHFAIVIGVQCLKRWPKRQRFAPTWMSGCFYQWMKISAGEIDASAERFAELIDPILEELHKTTPKGQTPERAIVAGMIYDRLAAGGVEVRIRPRDTPF

Foldseek 3Di:
DFDDLVRQLVQQLVQLVPFQLVPADLDDDDQPLVSLLVSVVSCVVSQKDKPDDSVLSSVQLSVVSRVCSVPPDRRDTDRSSVSSSSSVVSCVVVVMTIDGDDPPDDD